Protein AF-A0A6B3IDC5-F1 (afdb_monomer_lite)

Radius of gyration: 13.67 Å; chains: 1; bounding box: 30×29×30 Å

Structure (mmCIF, N/CA/C/O backbone):
data_AF-A0A6B3IDC5-F1
#
_entry.id   AF-A0A6B3IDC5-F1
#
loop_
_atom_site.group_PDB
_atom_site.id
_atom_site.type_symbol
_atom_site.label_atom_id
_atom_site.label_alt_id
_atom_site.label_comp_id
_atom_site.label_asym_id
_atom_site.label_entity_id
_atom_site.label_seq_id
_atom_site.pdbx_PDB_ins_code
_atom_site.Cartn_x
_atom_site.Cartn_y
_atom_site.Cartn_z
_atom_site.occupancy
_atom_site.B_iso_or_equiv
_atom_site.auth_seq_id
_atom_site.auth_comp_id
_atom_site.auth_asym_id
_atom_site.auth_atom_id
_atom_site.pdbx_PDB_model_num
ATOM 1 N N . GLU A 1 1 ? -12.859 17.195 12.370 1.00 63.91 1 GLU A N 1
ATOM 2 C CA . GLU A 1 1 ? -11.898 16.213 12.929 1.00 63.91 1 GLU A CA 1
ATOM 3 C C . GLU A 1 1 ? -12.674 14.947 13.320 1.00 63.91 1 GLU A C 1
ATOM 5 O O . GLU A 1 1 ? -13.875 15.094 13.502 1.00 63.91 1 GLU A O 1
ATOM 10 N N . HIS A 1 2 ? -12.080 13.741 13.354 1.00 72.50 2 HIS A N 1
ATOM 11 C CA . HIS A 1 2 ? -12.736 12.394 13.330 1.00 72.50 2 HIS A CA 1
ATOM 12 C C . HIS A 1 2 ? -13.056 11.786 11.949 1.00 72.50 2 HIS A C 1
ATOM 14 O O . HIS A 1 2 ? -13.895 10.897 11.833 1.00 72.50 2 HIS A O 1
ATOM 20 N N . ARG A 1 3 ? -12.385 12.225 10.879 1.00 79.81 3 ARG A N 1
ATOM 21 C CA . ARG A 1 3 ? -12.600 11.646 9.537 1.00 79.81 3 ARG A CA 1
ATOM 22 C C . ARG A 1 3 ? -11.938 10.273 9.346 1.00 79.81 3 ARG A C 1
ATOM 24 O O . ARG A 1 3 ? -12.251 9.590 8.379 1.00 79.81 3 ARG A O 1
ATOM 31 N N . ILE A 1 4 ? -10.996 9.918 10.221 1.00 87.38 4 ILE A N 1
ATOM 32 C CA . ILE A 1 4 ? -10.161 8.719 10.130 1.00 87.38 4 ILE A CA 1
ATOM 33 C C . ILE A 1 4 ? -9.927 8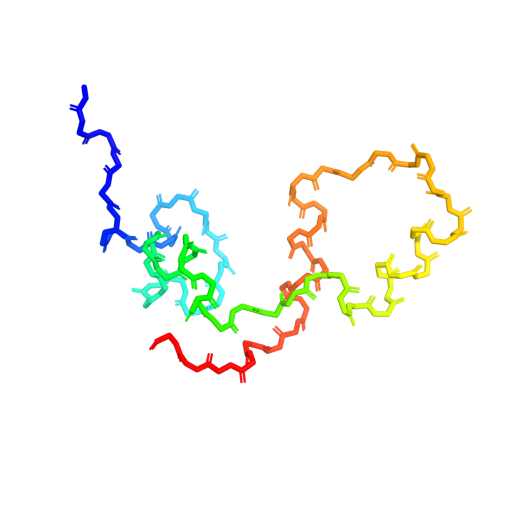.183 11.544 1.00 87.38 4 ILE A C 1
ATOM 35 O O . ILE A 1 4 ? -9.579 8.971 12.429 1.00 87.38 4 ILE A O 1
ATOM 39 N N . LYS A 1 5 ? -10.089 6.873 11.760 1.00 91.69 5 LYS A N 1
ATOM 40 C CA . LYS A 1 5 ? -9.670 6.187 12.990 1.00 91.69 5 LYS A CA 1
ATOM 41 C C . LYS A 1 5 ? -8.543 5.211 12.673 1.00 91.69 5 LYS A C 1
ATOM 43 O O . LYS A 1 5 ? -8.539 4.561 11.636 1.00 91.69 5 LYS A O 1
ATOM 48 N N . LEU A 1 6 ? -7.585 5.082 13.589 1.00 92.00 6 LEU A N 1
ATOM 49 C CA . LEU A 1 6 ? -6.456 4.163 13.407 1.00 92.00 6 LEU A CA 1
ATOM 50 C C . LEU A 1 6 ? -6.902 2.699 13.311 1.00 92.00 6 LEU A C 1
ATOM 52 O O . LEU A 1 6 ? -6.251 1.903 12.646 1.00 92.00 6 LEU A O 1
ATOM 56 N N . ASP A 1 7 ? -8.025 2.357 13.930 1.00 92.94 7 ASP A N 1
ATOM 57 C CA . ASP A 1 7 ? -8.566 0.999 13.922 1.00 92.94 7 ASP A CA 1
ATOM 58 C C . ASP A 1 7 ? -9.518 0.747 12.734 1.00 92.94 7 ASP A C 1
ATOM 60 O O . ASP A 1 7 ? -10.049 -0.354 12.598 1.00 92.94 7 ASP A O 1
ATOM 64 N N . ASP A 1 8 ? -9.704 1.732 11.842 1.00 94.19 8 ASP A N 1
ATOM 65 C CA . ASP A 1 8 ? -10.475 1.539 10.613 1.00 94.19 8 ASP A CA 1
ATOM 66 C C . ASP A 1 8 ? -9.698 0.632 9.637 1.00 94.19 8 ASP A C 1
ATOM 68 O O . ASP A 1 8 ? -8.475 0.781 9.481 1.00 94.19 8 ASP A O 1
ATOM 72 N N . PRO A 1 9 ? -10.381 -0.305 8.953 1.00 95.19 9 PRO A N 1
ATOM 73 C CA . PRO A 1 9 ? -9.749 -1.168 7.967 1.00 95.19 9 PRO A CA 1
ATOM 74 C C . PRO A 1 9 ? -9.316 -0.361 6.741 1.00 95.19 9 PRO A C 1
ATOM 76 O O . PRO A 1 9 ? -10.030 0.529 6.270 1.00 95.19 9 PRO A O 1
ATOM 79 N N . ILE A 1 10 ? -8.169 -0.706 6.155 1.00 93.06 10 ILE A N 1
ATOM 80 C CA . ILE A 1 10 ? -7.645 -0.023 4.966 1.00 93.06 10 ILE A CA 1
ATOM 81 C C . ILE A 1 10 ? -8.599 -0.145 3.775 1.00 93.06 10 ILE A C 1
ATOM 83 O O . ILE A 1 10 ? -8.654 0.765 2.950 1.00 93.06 10 ILE A O 1
ATOM 87 N N . SER A 1 11 ? -9.409 -1.207 3.709 1.00 93.12 11 SER A N 1
ATOM 88 C CA . SER A 1 11 ? -10.427 -1.377 2.666 1.00 93.12 11 SER A CA 1
ATOM 89 C C . SER A 1 11 ? -11.494 -0.276 2.655 1.00 93.12 11 SER A C 1
ATOM 91 O O . SER A 1 11 ? -12.145 -0.097 1.630 1.00 93.12 11 SER A O 1
ATOM 93 N N . ALA A 1 12 ? -11.667 0.476 3.750 1.00 92.12 12 ALA A N 1
ATOM 94 C CA . ALA A 1 12 ? -12.554 1.641 3.789 1.00 92.12 12 ALA A CA 1
ATOM 95 C C . ALA A 1 12 ? -12.010 2.838 2.983 1.00 92.12 12 ALA A C 1
ATOM 97 O O . ALA A 1 12 ? -12.778 3.715 2.591 1.00 92.12 12 ALA A O 1
ATOM 98 N N . TYR A 1 13 ? -10.700 2.867 2.716 1.00 90.75 13 TYR A N 1
ATOM 99 C CA . TYR A 1 13 ? -10.013 3.971 2.035 1.00 90.75 13 TYR A CA 1
ATOM 100 C C . TYR A 1 13 ? -9.416 3.557 0.690 1.00 90.75 13 TYR A C 1
ATOM 102 O O . TYR A 1 13 ? -9.410 4.343 -0.257 1.00 90.75 13 TYR A O 1
ATOM 110 N N . VAL A 1 14 ? -8.902 2.330 0.602 1.00 89.38 14 VAL A N 1
ATOM 111 C CA . VAL A 1 14 ? -8.227 1.788 -0.578 1.00 89.38 14 VAL A CA 1
ATOM 112 C C . VAL A 1 14 ? -8.825 0.415 -0.905 1.00 89.38 14 VAL A C 1
ATOM 114 O O . VAL A 1 14 ? -8.503 -0.575 -0.240 1.00 89.38 14 VAL A O 1
ATOM 117 N N . PRO A 1 15 ? -9.701 0.319 -1.921 1.00 87.25 15 PRO A N 1
ATOM 118 C CA . PRO A 1 15 ? -10.274 -0.957 -2.330 1.00 87.25 15 PRO A CA 1
ATOM 119 C C . PRO A 1 15 ? -9.222 -1.851 -3.006 1.00 87.25 15 PRO A C 1
ATOM 121 O O . PRO A 1 15 ? -8.235 -1.372 -3.562 1.00 87.25 15 PRO A O 1
ATOM 124 N N . GLY A 1 16 ? -9.445 -3.167 -2.978 1.00 84.31 16 GLY A N 1
ATOM 125 C CA . GLY A 1 16 ? -8.590 -4.151 -3.660 1.00 84.31 16 GLY A CA 1
ATOM 126 C C . GLY A 1 16 ? -7.356 -4.609 -2.873 1.00 84.31 16 GLY A C 1
ATOM 127 O O . GLY A 1 16 ? -6.633 -5.488 -3.334 1.00 84.31 16 GLY A O 1
ATOM 128 N N . VAL A 1 17 ? -7.125 -4.076 -1.667 1.00 86.38 17 VAL A N 1
ATOM 129 C CA . VAL A 1 17 ? -6.071 -4.575 -0.771 1.00 86.38 17 VAL A CA 1
ATOM 130 C C . VAL A 1 17 ? -6.443 -5.962 -0.259 1.00 86.38 17 VAL A C 1
ATOM 132 O O . VAL A 1 17 ? -7.497 -6.167 0.346 1.00 86.38 17 VAL A O 1
ATOM 135 N N . ARG A 1 18 ? -5.556 -6.935 -0.475 1.00 86.44 18 ARG A N 1
ATOM 136 C CA . ARG A 1 18 ? -5.756 -8.301 0.008 1.00 86.44 18 ARG A CA 1
ATOM 137 C C . ARG A 1 18 ? -5.709 -8.356 1.532 1.00 86.44 18 ARG A C 1
ATOM 139 O O . ARG A 1 18 ? -4.741 -7.909 2.142 1.00 86.44 18 ARG A O 1
ATOM 146 N N . ASN A 1 19 ? -6.743 -8.956 2.126 1.00 87.38 19 ASN A N 1
ATOM 147 C CA . ASN A 1 19 ? -7.016 -8.911 3.568 1.00 87.38 19 ASN A CA 1
ATOM 148 C C . ASN A 1 19 ? -7.189 -7.474 4.101 1.00 87.38 19 ASN A C 1
ATOM 150 O O . ASN A 1 19 ? -6.919 -7.209 5.272 1.00 87.38 19 ASN A O 1
ATOM 154 N N . GLY A 1 20 ? -7.590 -6.528 3.242 1.00 87.38 20 GLY A N 1
ATOM 155 C CA . GLY A 1 20 ? -7.753 -5.121 3.608 1.00 87.38 20 GLY A CA 1
ATOM 156 C C . GLY A 1 20 ? -8.854 -4.867 4.642 1.00 87.38 20 GLY A C 1
ATOM 157 O O . GLY A 1 20 ? -8.844 -3.826 5.285 1.00 87.38 20 GLY A O 1
ATOM 158 N N . ASP A 1 21 ? -9.752 -5.830 4.838 1.00 92.56 21 ASP A N 1
ATOM 159 C CA . ASP A 1 21 ? -10.756 -5.880 5.905 1.00 92.56 21 ASP A CA 1
ATOM 160 C C . ASP A 1 21 ? -10.149 -6.165 7.291 1.00 92.56 21 ASP A C 1
ATOM 162 O O . ASP A 1 21 ? -10.763 -5.858 8.309 1.00 92.56 21 ASP A O 1
ATOM 166 N N . ARG A 1 22 ? -8.938 -6.737 7.340 1.00 92.44 22 ARG A N 1
ATOM 167 C CA . ARG A 1 22 ? -8.214 -7.094 8.577 1.00 92.44 22 ARG A CA 1
ATOM 168 C C . ARG A 1 22 ? -7.018 -6.191 8.864 1.00 92.44 22 ARG A C 1
ATOM 170 O O . ARG A 1 22 ? -6.520 -6.153 9.985 1.00 92.44 22 ARG A O 1
ATOM 177 N N . ILE A 1 23 ? -6.517 -5.496 7.848 1.00 94.50 23 ILE A N 1
ATOM 178 C CA . ILE A 1 23 ? -5.409 -4.551 7.979 1.00 94.50 23 ILE A CA 1
ATOM 179 C C . ILE A 1 23 ? -5.986 -3.199 8.386 1.00 94.50 23 ILE A C 1
ATOM 181 O O . ILE A 1 23 ? -6.709 -2.592 7.604 1.00 94.50 23 ILE A O 1
ATOM 185 N N . THR A 1 24 ? -5.644 -2.709 9.573 1.00 95.62 24 THR A N 1
ATOM 186 C CA . THR A 1 24 ? -6.056 -1.379 10.036 1.00 95.62 24 THR A CA 1
ATOM 187 C C . THR A 1 24 ? -5.028 -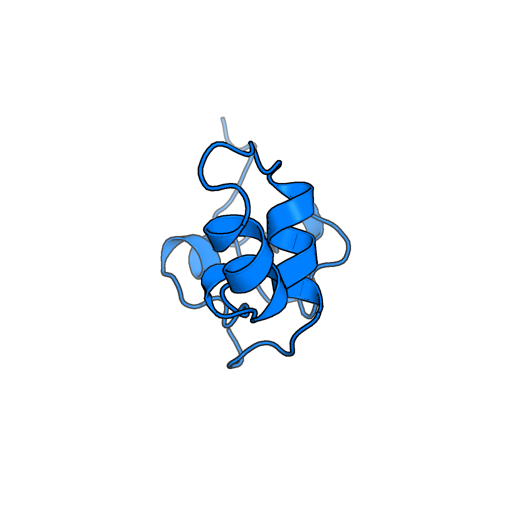0.314 9.660 1.00 95.62 24 THR A C 1
ATOM 189 O O . THR A 1 24 ? -3.873 -0.618 9.336 1.00 95.62 24 THR A O 1
ATOM 192 N N . LEU A 1 25 ? -5.415 0.960 9.737 1.00 93.56 25 LEU A N 1
ATOM 193 C CA . LEU A 1 25 ? -4.473 2.071 9.568 1.00 93.56 25 LEU A CA 1
ATOM 194 C C . LEU A 1 25 ? -3.363 2.075 10.635 1.00 93.56 25 LEU A C 1
ATOM 196 O O . LEU A 1 25 ? -2.232 2.459 10.338 1.00 93.56 25 LEU A O 1
ATOM 200 N N . ARG A 1 26 ? -3.643 1.576 11.845 1.00 95.12 26 ARG A N 1
ATOM 201 C CA . ARG A 1 26 ? -2.659 1.340 12.910 1.00 95.12 26 ARG A CA 1
ATOM 202 C C . ARG A 1 26 ? -1.596 0.344 12.470 1.00 95.12 26 ARG A C 1
ATOM 204 O O . ARG A 1 26 ? -0.411 0.627 12.605 1.00 95.12 26 ARG A O 1
ATOM 211 N N . HIS A 1 27 ? -2.002 -0.786 11.886 1.00 94.81 27 HIS A N 1
ATOM 212 C CA . HIS A 1 27 ? -1.057 -1.791 11.395 1.00 94.81 27 HIS A CA 1
ATOM 213 C C . HIS A 1 27 ? -0.136 -1.225 10.309 1.00 94.81 27 HIS A C 1
ATOM 215 O O . HIS A 1 27 ? 1.029 -1.609 10.235 1.00 94.81 27 HIS A O 1
ATOM 221 N N . LEU A 1 28 ? -0.626 -0.303 9.476 1.00 91.88 28 LEU A N 1
ATOM 222 C CA . LEU A 1 28 ? 0.213 0.395 8.499 1.00 91.88 28 LEU A CA 1
ATOM 223 C C . LEU A 1 28 ? 1.216 1.329 9.182 1.00 91.88 28 LEU A C 1
ATOM 225 O O . LEU A 1 28 ? 2.403 1.268 8.868 1.00 91.88 28 LEU A O 1
ATOM 229 N N . ALA A 1 29 ? 0.755 2.148 10.130 1.00 92.06 29 ALA A N 1
ATOM 230 C CA . ALA A 1 29 ? 1.599 3.094 10.860 1.00 92.06 29 ALA A CA 1
ATOM 231 C C . ALA A 1 29 ? 2.696 2.403 11.691 1.00 92.06 29 ALA A C 1
ATOM 233 O O . ALA A 1 29 ? 3.794 2.933 11.826 1.00 92.06 29 ALA A O 1
ATOM 234 N N . GLU A 1 30 ? 2.418 1.206 12.207 1.00 94.62 30 GLU A N 1
ATOM 235 C CA . GLU A 1 30 ? 3.360 0.405 12.998 1.00 94.62 30 GLU A CA 1
ATOM 236 C C . GLU A 1 30 ? 4.209 -0.560 12.152 1.00 94.62 30 GLU A C 1
ATOM 238 O O . GLU A 1 30 ? 4.991 -1.330 12.705 1.00 94.62 30 GLU A O 1
ATOM 243 N N . MET A 1 31 ? 4.057 -0.554 10.820 1.00 92.50 31 MET A N 1
ATOM 244 C CA . MET A 1 31 ? 4.711 -1.502 9.900 1.00 92.50 31 MET A CA 1
ATOM 245 C C . MET A 1 31 ? 4.405 -2.984 10.214 1.00 92.50 31 MET A C 1
ATOM 247 O O . MET A 1 31 ? 5.215 -3.874 9.959 1.00 92.50 31 MET A O 1
ATOM 251 N N . ARG A 1 32 ? 3.207 -3.266 10.742 1.00 93.19 32 ARG A N 1
ATOM 252 C CA . ARG A 1 32 ? 2.705 -4.604 11.121 1.00 93.19 32 ARG A CA 1
ATOM 253 C C . ARG A 1 32 ? 1.596 -5.130 10.212 1.00 93.19 32 ARG A C 1
ATOM 255 O O . ARG A 1 32 ? 1.012 -6.165 10.484 1.00 93.19 32 ARG A O 1
ATOM 262 N N . SER A 1 33 ? 1.302 -4.449 9.109 1.00 90.56 33 SER A N 1
ATOM 263 C CA . SER A 1 33 ? 0.243 -4.854 8.173 1.00 90.56 33 SER A CA 1
ATOM 264 C C . SER A 1 33 ? 0.506 -6.177 7.448 1.00 90.56 33 SER A C 1
ATOM 266 O O . SER A 1 33 ? -0.410 -6.733 6.842 1.00 90.56 33 SER A O 1
ATOM 268 N N . GLY A 1 34 ? 1.758 -6.644 7.432 1.00 91.50 34 GLY A N 1
ATOM 269 C CA . GLY A 1 34 ? 2.168 -7.808 6.652 1.00 91.50 34 GLY A CA 1
ATOM 270 C C . GLY A 1 34 ? 2.054 -7.606 5.140 1.00 91.50 34 GLY A C 1
ATOM 271 O O . GLY A 1 34 ? 2.147 -8.576 4.390 1.00 91.50 34 GLY A O 1
ATOM 272 N N . LEU A 1 35 ? 1.830 -6.378 4.657 1.00 91.56 35 LEU A N 1
ATOM 273 C CA . LEU A 1 35 ? 1.820 -6.096 3.224 1.00 91.56 35 LEU A CA 1
ATOM 274 C C . LEU A 1 35 ? 3.205 -6.333 2.631 1.00 91.56 35 LEU A C 1
ATOM 276 O O . LEU A 1 35 ? 4.227 -6.019 3.243 1.00 91.56 35 LEU A O 1
ATOM 280 N N . PHE A 1 36 ? 3.229 -6.879 1.419 1.00 92.94 36 PHE A N 1
ATOM 281 C CA . PHE A 1 36 ? 4.480 -7.039 0.700 1.00 92.94 36 PHE A CA 1
ATOM 282 C C . PHE A 1 36 ? 5.060 -5.655 0.354 1.00 92.94 36 PHE A C 1
ATOM 284 O O . PHE A 1 36 ? 4.350 -4.832 -0.236 1.00 92.94 36 PHE A O 1
ATOM 291 N N . PRO A 1 37 ? 6.326 -5.372 0.707 1.00 91.88 37 PRO A N 1
ATOM 292 C CA . PRO A 1 37 ? 6.954 -4.103 0.371 1.00 91.88 37 PRO A CA 1
ATOM 293 C C . PRO A 1 37 ? 7.214 -4.039 -1.137 1.00 91.88 37 PRO A C 1
ATOM 295 O O . PRO A 1 37 ? 7.968 -4.846 -1.673 1.00 91.88 37 PRO A O 1
ATOM 298 N N . TYR A 1 38 ? 6.630 -3.057 -1.829 1.00 92.19 38 TYR A N 1
ATOM 299 C CA . TYR A 1 38 ? 6.797 -2.901 -3.282 1.00 92.19 38 TYR A CA 1
ATOM 300 C C . TYR A 1 38 ? 8.266 -2.747 -3.711 1.00 92.19 38 TYR A C 1
ATOM 302 O O . TYR A 1 38 ? 8.624 -3.120 -4.819 1.00 92.19 38 TYR A O 1
ATOM 310 N N . THR A 1 39 ? 9.134 -2.250 -2.825 1.00 92.00 39 THR A N 1
ATOM 311 C CA . THR A 1 39 ? 10.576 -2.094 -3.068 1.00 92.00 39 THR A CA 1
ATOM 312 C C . THR A 1 39 ? 11.334 -3.420 -3.177 1.00 92.00 39 THR A C 1
ATOM 314 O O . THR A 1 39 ? 12.457 -3.446 -3.685 1.00 92.00 39 THR A O 1
ATOM 317 N N . ALA A 1 40 ? 10.739 -4.521 -2.710 1.00 93.62 40 ALA A N 1
ATOM 318 C CA . ALA A 1 40 ? 11.281 -5.869 -2.850 1.00 93.62 40 ALA A CA 1
ATOM 319 C C . ALA A 1 40 ? 10.808 -6.576 -4.133 1.00 93.62 40 ALA A C 1
ATOM 321 O O . ALA A 1 40 ? 11.224 -7.705 -4.390 1.00 93.62 40 ALA A O 1
ATOM 322 N N . ASP A 1 41 ? 9.935 -5.951 -4.929 1.00 94.88 41 ASP A N 1
ATOM 323 C CA . ASP A 1 41 ? 9.511 -6.498 -6.215 1.00 94.88 41 ASP A CA 1
ATOM 324 C C . ASP A 1 41 ? 10.615 -6.336 -7.272 1.00 94.88 41 ASP A C 1
ATOM 326 O O . ASP A 1 41 ? 11.201 -5.264 -7.431 1.00 94.88 41 ASP A O 1
ATOM 330 N N . ALA A 1 42 ? 10.887 -7.410 -8.016 1.00 95.00 42 ALA A N 1
ATOM 331 C CA . ALA A 1 42 ? 11.948 -7.423 -9.019 1.00 95.00 42 ALA A CA 1
ATOM 332 C C . ALA A 1 42 ? 11.638 -6.527 -10.232 1.00 95.00 42 ALA A C 1
ATOM 334 O O . ALA A 1 42 ? 12.565 -5.971 -10.823 1.00 95.00 42 ALA A O 1
ATOM 335 N N . ASP A 1 43 ? 10.361 -6.363 -10.604 1.00 94.19 43 ASP A N 1
ATOM 336 C CA . ASP A 1 43 ? 9.988 -5.456 -11.692 1.00 94.19 43 ASP A CA 1
ATOM 337 C C . ASP A 1 43 ? 10.137 -3.999 -11.242 1.00 94.19 43 ASP A C 1
ATOM 339 O O . ASP A 1 43 ? 10.689 -3.196 -11.987 1.00 94.19 43 ASP A O 1
ATOM 343 N N . PHE A 1 44 ? 9.747 -3.667 -10.006 1.00 94.94 44 PHE A N 1
ATOM 344 C CA . PHE A 1 44 ? 9.980 -2.337 -9.436 1.00 94.94 44 PHE A CA 1
ATOM 345 C C . PHE A 1 44 ? 11.473 -1.989 -9.400 1.00 94.94 44 PHE A C 1
ATOM 347 O O . PHE A 1 44 ? 11.862 -0.899 -9.812 1.00 94.94 44 PHE A O 1
ATOM 354 N N . GLN A 1 45 ? 12.322 -2.917 -8.945 1.00 95.69 45 GLN A N 1
ATOM 355 C CA . GLN A 1 45 ? 13.773 -2.712 -8.941 1.00 95.69 45 GLN A CA 1
ATOM 356 C C . GLN A 1 45 ? 14.318 -2.490 -10.354 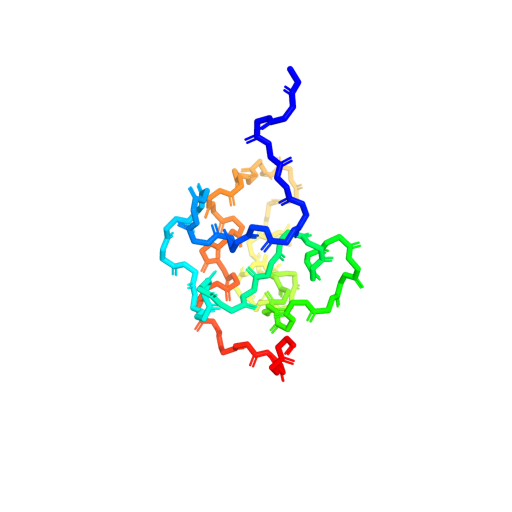1.00 95.69 45 GLN A C 1
ATOM 358 O O . GLN A 1 45 ? 15.132 -1.592 -10.559 1.00 95.69 45 GLN A O 1
ATOM 363 N N . ARG A 1 46 ? 13.851 -3.264 -11.341 1.00 95.75 46 ARG A N 1
ATOM 364 C CA . ARG A 1 46 ? 14.242 -3.094 -12.746 1.00 95.75 46 ARG A CA 1
ATOM 365 C C . ARG A 1 46 ? 13.830 -1.724 -13.285 1.00 95.75 46 ARG A C 1
ATOM 367 O O . ARG A 1 46 ? 14.664 -1.049 -13.886 1.00 95.75 46 ARG A O 1
ATOM 374 N N . ASP A 1 47 ? 12.584 -1.316 -13.067 1.00 94.31 47 ASP A N 1
ATOM 375 C CA . ASP A 1 47 ? 12.050 -0.033 -13.529 1.00 94.31 47 ASP A CA 1
ATOM 376 C C . ASP A 1 47 ? 12.801 1.146 -12.899 1.00 94.31 47 ASP A C 1
ATOM 378 O O . ASP A 1 47 ? 13.198 2.069 -13.609 1.00 94.31 47 ASP A O 1
ATOM 382 N N . LEU A 1 48 ? 13.056 1.086 -11.588 1.00 94.00 48 LEU A N 1
ATOM 383 C CA . LEU A 1 48 ? 13.792 2.118 -10.859 1.00 94.00 48 LEU A CA 1
ATOM 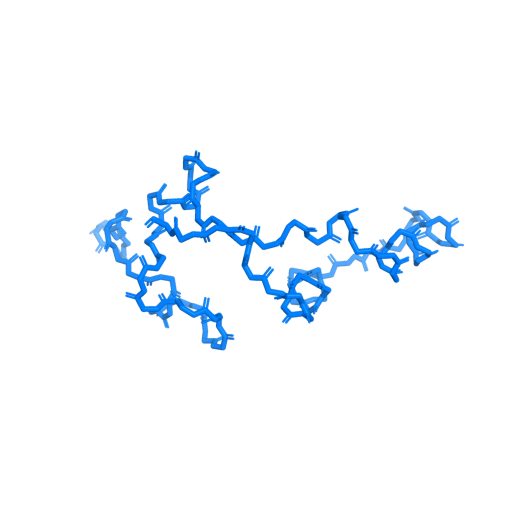384 C C . LEU A 1 48 ? 15.247 2.236 -11.330 1.00 94.00 48 LEU A C 1
ATOM 386 O O . LEU A 1 48 ? 15.764 3.340 -11.454 1.00 94.00 48 LEU A O 1
ATOM 390 N N . LEU A 1 49 ? 15.923 1.111 -11.583 1.00 95.81 49 LEU A N 1
ATOM 391 C CA . LEU A 1 49 ? 17.310 1.117 -12.059 1.00 95.81 49 LEU A CA 1
ATOM 392 C C . LEU A 1 49 ? 17.428 1.548 -13.526 1.00 95.81 49 LEU A C 1
ATOM 394 O O . LEU A 1 49 ? 18.467 2.073 -13.919 1.00 95.81 49 LEU A O 1
ATOM 398 N N . SER A 1 50 ? 16.382 1.325 -14.325 1.00 96.44 50 SER A N 1
ATOM 399 C CA . SER A 1 50 ? 16.354 1.712 -15.740 1.00 96.44 50 SER A CA 1
ATOM 400 C C . SER A 1 50 ? 16.076 3.205 -15.925 1.00 96.44 50 SER A C 1
ATOM 402 O O . SER A 1 50 ? 16.643 3.815 -16.827 1.00 96.44 50 SER A O 1
ATOM 404 N N . ASP A 1 51 ? 15.236 3.797 -15.071 1.00 95.44 51 ASP A N 1
ATOM 405 C CA . ASP A 1 51 ? 14.968 5.238 -15.047 1.00 95.44 51 ASP A CA 1
ATOM 406 C C . ASP A 1 51 ? 14.800 5.748 -13.600 1.00 95.44 51 ASP A C 1
ATOM 408 O O . ASP A 1 51 ? 13.682 5.827 -13.079 1.00 95.44 51 ASP A O 1
ATOM 412 N N . PRO A 1 52 ? 15.906 6.129 -12.933 1.00 93.25 52 PRO A N 1
ATOM 413 C CA . PRO A 1 52 ? 15.872 6.592 -11.547 1.00 93.25 52 PRO A CA 1
ATOM 414 C C . PRO A 1 52 ? 15.141 7.924 -11.338 1.00 93.25 52 PRO A C 1
ATOM 416 O O . PRO A 1 52 ? 14.814 8.263 -10.201 1.00 93.25 52 PRO A O 1
ATOM 419 N N . GLN A 1 53 ? 14.925 8.707 -12.402 1.00 95.25 53 GLN A N 1
ATOM 420 C CA . GLN A 1 53 ? 14.221 9.992 -12.333 1.00 95.25 53 GLN A CA 1
ATOM 421 C C . GLN A 1 53 ? 12.728 9.861 -12.641 1.00 95.25 53 GLN A C 1
ATOM 423 O O . GLN A 1 53 ? 11.983 10.835 -12.489 1.00 95.25 53 GLN A O 1
ATOM 428 N N . ARG A 1 54 ? 12.269 8.666 -13.030 1.00 93.94 54 ARG A N 1
ATOM 429 C CA . ARG A 1 54 ? 10.857 8.393 -13.264 1.00 93.94 54 ARG A CA 1
ATOM 430 C C . ARG A 1 54 ? 10.044 8.647 -12.002 1.00 93.94 54 ARG A C 1
ATOM 432 O O . ARG A 1 54 ? 10.299 8.100 -10.930 1.00 93.94 54 ARG A O 1
ATOM 439 N N . TYR A 1 55 ? 8.993 9.438 -12.159 1.00 94.69 55 TYR A N 1
ATOM 440 C CA . TYR A 1 55 ? 7.982 9.589 -11.128 1.00 94.69 55 TYR A CA 1
ATOM 441 C C . TYR A 1 55 ? 7.063 8.362 -11.102 1.00 94.69 55 TYR A C 1
ATOM 443 O O . TYR A 1 55 ? 6.518 7.973 -12.135 1.00 94.69 55 TYR A O 1
ATOM 451 N N . PHE A 1 56 ? 6.857 7.794 -9.913 1.00 94.12 56 PHE A N 1
ATOM 452 C CA . PHE A 1 56 ? 5.886 6.728 -9.680 1.00 94.12 56 PHE A CA 1
ATOM 453 C C . PHE A 1 56 ? 4.731 7.261 -8.838 1.00 94.12 56 PHE A C 1
ATOM 455 O O . PHE A 1 56 ? 4.915 7.766 -7.727 1.00 94.12 56 PHE A O 1
ATOM 462 N N . THR A 1 57 ? 3.514 7.117 -9.346 1.00 95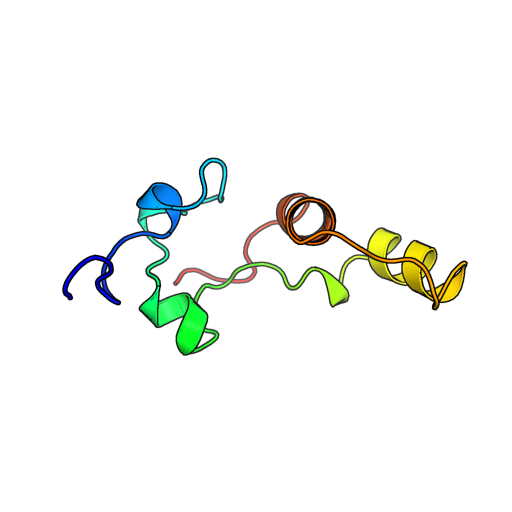.12 57 THR A N 1
ATOM 463 C CA . THR A 1 57 ? 2.303 7.437 -8.594 1.00 95.12 57 THR A CA 1
ATOM 464 C C . THR A 1 57 ? 2.088 6.427 -7.456 1.00 95.12 57 THR A C 1
ATOM 466 O O . THR A 1 57 ? 2.477 5.260 -7.571 1.00 95.12 57 THR A O 1
ATOM 469 N N . PRO A 1 58 ? 1.366 6.804 -6.381 1.00 92.06 58 PRO A N 1
ATOM 470 C CA . PRO A 1 58 ? 0.992 5.871 -5.315 1.00 92.06 58 PRO A CA 1
ATOM 471 C C . PRO A 1 58 ? 0.271 4.607 -5.812 1.00 92.06 58 PRO A C 1
ATOM 473 O O . PRO A 1 58 ? 0.434 3.533 -5.240 1.00 92.06 58 PRO A O 1
ATOM 476 N N . LYS A 1 59 ? -0.517 4.715 -6.891 1.00 89.94 59 LYS A N 1
ATOM 477 C CA . LYS A 1 59 ? -1.225 3.571 -7.483 1.00 89.94 59 LYS A CA 1
ATOM 478 C C . LYS A 1 59 ? -0.275 2.615 -8.208 1.00 89.94 59 LYS A C 1
ATOM 480 O O . LYS A 1 59 ? -0.463 1.407 -8.108 1.00 89.94 59 LYS A O 1
ATOM 485 N N . GLU A 1 60 ? 0.739 3.133 -8.898 1.00 93.25 60 GLU A N 1
ATOM 486 C CA . GLU A 1 60 ? 1.744 2.307 -9.579 1.00 93.25 60 GLU A CA 1
ATOM 487 C C . GLU A 1 60 ? 2.600 1.531 -8.578 1.00 93.25 60 GLU A C 1
ATOM 489 O O . GLU A 1 60 ? 2.738 0.317 -8.713 1.00 93.25 60 GLU A O 1
ATOM 494 N N . VAL A 1 61 ? 3.105 2.186 -7.525 1.00 92.81 61 VAL A N 1
ATOM 495 C CA . VAL A 1 61 ? 3.876 1.483 -6.481 1.00 92.81 61 VAL A CA 1
ATOM 496 C C . VAL A 1 61 ? 3.033 0.429 -5.764 1.00 92.81 61 VAL A C 1
ATOM 498 O O . VAL A 1 61 ? 3.508 -0.670 -5.478 1.00 92.81 61 VAL A O 1
ATOM 501 N N . LEU A 1 62 ? 1.747 0.714 -5.540 1.00 91.19 62 LEU A N 1
ATOM 502 C CA . LEU A 1 62 ? 0.822 -0.242 -4.941 1.00 91.19 62 LEU A CA 1
ATOM 503 C C . LEU A 1 62 ? 0.591 -1.463 -5.842 1.00 91.19 62 LEU A C 1
ATOM 505 O O . LEU A 1 62 ? 0.508 -2.579 -5.331 1.00 91.19 62 LEU A O 1
ATOM 509 N N . ALA A 1 63 ? 0.540 -1.276 -7.165 1.00 91.88 63 ALA A N 1
ATOM 510 C CA . ALA A 1 63 ? 0.382 -2.370 -8.117 1.00 91.88 63 ALA A CA 1
ATOM 511 C C . ALA A 1 63 ? 1.539 -3.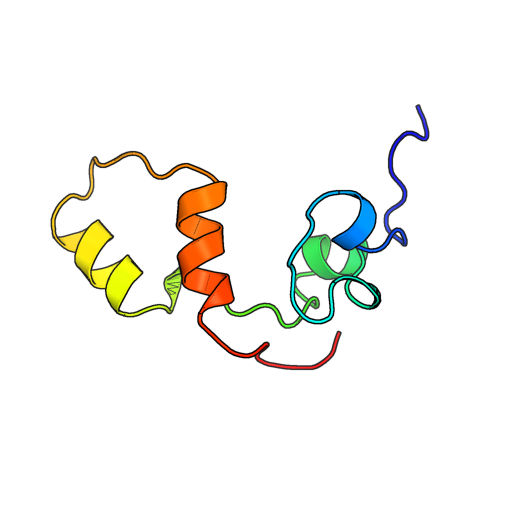380 -8.034 1.00 91.88 63 ALA A C 1
ATOM 513 O O . ALA A 1 63 ? 1.283 -4.582 -8.074 1.00 91.88 63 ALA A O 1
ATOM 514 N N . TYR A 1 64 ? 2.783 -2.924 -7.836 1.00 93.25 64 TYR A N 1
ATOM 515 C CA . TYR A 1 64 ? 3.929 -3.814 -7.599 1.00 93.25 64 TYR A CA 1
ATOM 516 C C . TYR A 1 64 ? 3.761 -4.643 -6.323 1.00 93.25 64 TYR A C 1
ATOM 518 O O . TYR A 1 64 ? 3.920 -5.861 -6.352 1.00 93.25 64 TYR A O 1
ATOM 526 N N . GLY A 1 65 ? 3.365 -4.011 -5.212 1.00 90.19 65 GLY A N 1
ATOM 527 C CA . GLY A 1 65 ? 3.130 -4.716 -3.947 1.00 90.19 65 GLY A CA 1
ATOM 528 C C . GLY A 1 65 ? 1.971 -5.718 -4.015 1.00 90.19 65 GLY A C 1
ATOM 529 O O . GLY A 1 65 ? 2.070 -6.829 -3.495 1.00 90.19 65 GLY A O 1
ATOM 530 N N . MET A 1 66 ? 0.882 -5.363 -4.703 1.00 88.50 66 MET A N 1
ATOM 531 C CA . MET A 1 66 ? -0.325 -6.193 -4.819 1.00 88.50 66 MET A CA 1
ATOM 532 C C . MET A 1 66 ? -0.140 -7.466 -5.660 1.00 88.50 66 MET A C 1
ATOM 534 O O . MET A 1 66 ? -0.937 -8.397 -5.510 1.00 88.50 66 MET A O 1
ATOM 538 N N . LYS A 1 67 ? 0.911 -7.556 -6.492 1.00 90.12 67 LYS A N 1
ATOM 539 C CA . LYS A 1 67 ? 1.284 -8.795 -7.206 1.00 90.12 67 LYS A CA 1
ATOM 540 C C . LYS A 1 67 ? 1.618 -9.943 -6.245 1.00 90.12 67 LYS A C 1
ATOM 542 O O . LYS A 1 67 ? 1.434 -11.112 -6.583 1.00 90.12 67 LYS A O 1
ATOM 547 N N . HIS A 1 68 ? 2.085 -9.624 -5.040 1.00 89.62 68 HIS A N 1
ATOM 548 C CA . HIS A 1 68 ? 2.637 -10.593 -4.095 1.00 89.62 68 HIS A CA 1
ATOM 549 C C . HIS A 1 68 ? 1.678 -10.927 -2.960 1.00 89.62 68 HIS A C 1
ATOM 551 O O . HIS A 1 68 ? 0.734 -10.196 -2.655 1.00 89.62 68 HIS A O 1
ATOM 557 N N . LYS A 1 69 ? 1.898 -12.083 -2.323 1.00 90.19 69 LYS A N 1
ATOM 558 C CA . LYS A 1 69 ? 1.219 -12.439 -1.067 1.00 90.19 69 LYS A CA 1
ATOM 559 C C . LYS A 1 69 ? 1.747 -11.595 0.083 1.00 90.19 69 LYS A C 1
ATOM 561 O O . LYS A 1 69 ? 2.937 -11.320 0.149 1.00 90.19 69 LYS A O 1
ATOM 566 N N . ASN A 1 70 ? 0.836 -11.237 0.990 1.00 88.88 70 ASN A N 1
ATOM 567 C CA . ASN A 1 70 ? 1.191 -10.667 2.282 1.00 88.88 70 ASN A CA 1
ATOM 568 C C . ASN A 1 70 ? 2.228 -11.581 2.945 1.00 88.88 70 ASN A C 1
ATOM 570 O O . ASN A 1 70 ? 2.095 -12.808 2.908 1.00 88.88 70 ASN A O 1
ATOM 574 N N . THR A 1 71 ? 3.257 -10.972 3.515 1.00 90.06 71 THR A N 1
ATOM 575 C CA . THR A 1 71 ? 4.403 -11.653 4.118 1.00 90.06 71 THR A CA 1
ATOM 576 C C . THR A 1 71 ? 4.016 -12.341 5.423 1.00 90.06 71 THR A C 1
ATOM 578 O O . THR A 1 71 ? 4.529 -13.414 5.728 1.00 90.06 71 THR A O 1
ATOM 581 N N . PHE A 1 72 ? 3.066 -11.769 6.165 1.00 90.38 72 PHE A N 1
ATOM 582 C CA . PHE A 1 72 ? 2.481 -12.345 7.375 1.00 90.38 72 PHE A CA 1
ATOM 583 C C . PHE A 1 72 ? 1.052 -11.823 7.603 1.00 90.38 72 PHE A C 1
ATOM 585 O O . PHE A 1 72 ? 0.539 -11.002 6.836 1.00 90.38 72 PHE A O 1
ATOM 592 N N . LYS A 1 73 ? 0.368 -12.361 8.620 1.00 86.88 73 LYS A N 1
ATOM 593 C CA . LYS A 1 73 ? -0.962 -11.887 9.033 1.00 86.88 73 LYS A CA 1
ATOM 594 C C . LYS A 1 73 ? -0.814 -10.662 9.949 1.00 86.88 73 LYS A C 1
ATOM 596 O O . LYS A 1 73 ? 0.065 -10.723 10.801 1.00 86.88 73 LYS A O 1
ATOM 601 N N . PRO A 1 74 ? -1.650 -9.622 9.797 1.00 80.19 74 PRO A N 1
ATOM 602 C CA . PRO A 1 74 ? -1.652 -8.472 10.701 1.00 80.19 74 PRO A CA 1
ATOM 603 C C . PRO A 1 74 ? -1.969 -8.869 12.143 1.00 80.19 74 PRO A C 1
ATOM 605 O O . PRO A 1 74 ? -2.729 -9.855 12.315 1.00 80.19 74 PRO A O 1
#

pLDDT: mean 91.2, std 5.11, range [63.91, 96.44]

Secondary structure (DSSP, 8-state):
--S--TTSBGGGTSTT-TTTTT-BHHHHHTT-S-PPPGGG-HHHHHHHHH-TT----HHHHHHHHHTSPPSS--

Foldseek 3Di:
DPPFDQQQFCCVPDPPDDVSNQQGNVCVVVVNQLFAQLCPQPVSVVVCVVPVPDDDDPVRSVVSRSVDDRNDHD

Sequence (74 aa):
EHRIKLDDPISAYVPGVRNGDRITLRHLAEMRSGLFPYTADADFQRDLLSDPQRYFTPKEVLAYGMKHKNTFKP